Protein AF-F6EG54-F1 (afdb_monomer)

Sequence (60 aa):
MPREQVEATILAGARTVREIGDRCGAGKGAGCGCCRKRLAKLLLEHRLKSTSVENLPNTA

Foldseek 3Di:
DDLVLLVVQVVVPDQALVSSCVVVVPPVPPHPCPVSVVSVVSNVVVVVVVVVPVPDPPPD

pLDDT: mean 75.64, std 11.88, range [48.53, 87.38]

Nearest PDB structures (foldseek):
  6e6r-assembly1_A  TM=8.477E-01  e=2.319E-01  Pseudomonas aeruginosa
  7k63-assembly1_U  TM=6.347E-01  e=7.593E+00  Homo sapiens

Radius of gyration: 13.61 Å; Cα contacts (8 Å, |Δi|>4): 33; chains: 1; bounding box: 44×15×32 Å

Mean predicted aligned error: 8.66 Å

Organism: Hoyosella subflava (strain DSM 45089 / JCM 17490 / NBRC 109087 / DQS3-9A1) (NCBI:txid443218)

Solvent-accessible surface area (backbone atoms only — not comparable to full-atom values): 3788 Å² total; per-residue (Å²): 133,63,67,65,63,52,52,53,37,42,75,73,64,40,87,45,62,63,53,43,19,61,78,71,52,58,64,80,64,97,55,87,60,67,62,54,63,56,42,48,51,52,53,50,53,49,52,59,49,50,73,70,61,77,79,68,86,82,81,127

Secondary structure (DSSP, 8-state):
--HHHHHHHHHTT--SHHHHHHHHTTTSSS--SHHHHHHHHHHHHHHHHHHHHTT-----

InterPro domains:
  IPR007419 BFD-like [2Fe-2S]-binding domain [PF04324] (3-43)
  IPR041854 BFD-like [2Fe-2S]-binding domain superfamily [G3DSA:1.10.10.1100] (2-48)

Structure (mmCIF, N/CA/C/O backbone):
data_AF-F6EG54-F1
#
_entry.id   AF-F6EG54-F1
#
loop_
_atom_site.group_PDB
_atom_site.id
_atom_site.type_symbol
_atom_site.label_atom_id
_atom_site.label_alt_id
_atom_site.label_comp_id
_atom_site.label_asym_id
_atom_site.label_entity_id
_atom_site.label_seq_id
_atom_site.pdbx_PDB_ins_code
_atom_site.Cartn_x
_atom_site.Cartn_y
_atom_site.Cartn_z
_atom_site.occupancy
_atom_site.B_iso_or_equiv
_atom_site.auth_seq_id
_atom_site.auth_comp_id
_atom_site.auth_asym_id
_atom_site.auth_atom_id
_atom_site.pdbx_PDB_model_num
ATOM 1 N N . MET A 1 1 ? 2.375 7.771 -9.142 1.00 68.44 1 MET A N 1
ATOM 2 C CA . MET A 1 1 ? 1.443 7.135 -8.187 1.00 68.44 1 MET A CA 1
ATOM 3 C C . MET A 1 1 ? 0.707 8.207 -7.395 1.00 68.44 1 MET A C 1
ATOM 5 O O . MET A 1 1 ? 1.347 8.878 -6.573 1.00 68.44 1 MET A O 1
ATOM 9 N N . PRO A 1 2 ? -0.587 8.415 -7.682 1.00 79.19 2 PRO A N 1
ATOM 10 C CA . PRO A 1 2 ? -1.463 9.258 -6.878 1.00 79.19 2 PRO A CA 1
ATOM 11 C C . PRO A 1 2 ? -1.723 8.618 -5.509 1.00 79.19 2 PRO A C 1
ATOM 13 O O . PRO A 1 2 ? -1.597 7.405 -5.335 1.00 79.19 2 PRO A O 1
ATOM 16 N N . ARG A 1 3 ? -2.028 9.456 -4.516 1.00 80.31 3 ARG A N 1
ATOM 17 C CA . ARG A 1 3 ? -2.274 9.023 -3.133 1.00 80.31 3 ARG A CA 1
ATOM 18 C C . ARG A 1 3 ? -3.517 8.132 -3.043 1.00 80.31 3 ARG A C 1
ATOM 20 O O . ARG A 1 3 ? -3.480 7.106 -2.378 1.00 80.31 3 ARG A O 1
ATOM 27 N N . GLU A 1 4 ? -4.552 8.490 -3.788 1.00 83.31 4 GLU A N 1
ATOM 28 C CA . GLU A 1 4 ? -5.865 7.841 -3.769 1.00 83.31 4 GLU A CA 1
ATOM 29 C C . GLU A 1 4 ? -5.770 6.366 -4.175 1.00 83.31 4 GLU A C 1
ATOM 31 O O . GLU A 1 4 ? -6.376 5.493 -3.564 1.00 83.31 4 GLU A O 1
ATOM 36 N N . GLN A 1 5 ? -4.929 6.062 -5.166 1.00 83.44 5 GLN A N 1
ATOM 37 C CA . GLN A 1 5 ? -4.700 4.695 -5.631 1.00 83.44 5 GLN A CA 1
ATOM 38 C C . GLN A 1 5 ? -3.974 3.843 -4.577 1.00 83.44 5 GLN A C 1
ATOM 40 O O . GLN A 1 5 ? -4.243 2.651 -4.442 1.00 83.44 5 GLN A O 1
ATOM 45 N N . VAL A 1 6 ? -3.079 4.453 -3.791 1.00 84.31 6 VAL A N 1
ATOM 46 C CA . VAL A 1 6 ? -2.410 3.790 -2.660 1.00 84.31 6 VAL A CA 1
ATOM 47 C C . VAL A 1 6 ? -3.417 3.4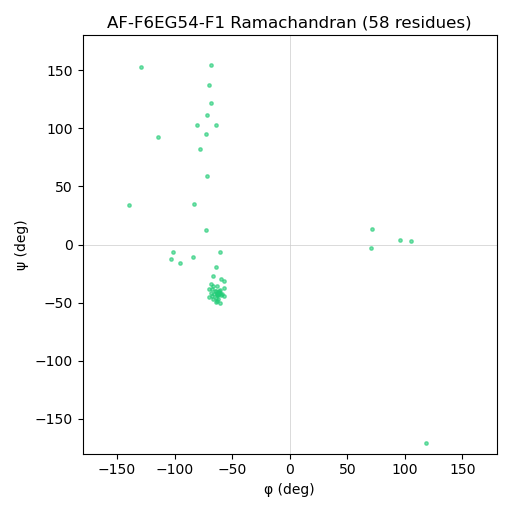89 -1.554 1.00 84.31 6 VAL A C 1
ATOM 49 O O . VAL A 1 6 ? -3.434 2.374 -1.043 1.00 84.31 6 VAL A O 1
ATOM 52 N N . GLU A 1 7 ? -4.282 4.448 -1.227 1.00 85.75 7 GLU A N 1
ATOM 53 C CA . GLU A 1 7 ? -5.342 4.291 -0.225 1.00 85.75 7 GLU A CA 1
ATOM 54 C C . GLU A 1 7 ? -6.346 3.207 -0.640 1.00 85.75 7 GLU A C 1
ATOM 56 O O . GLU A 1 7 ? -6.595 2.285 0.132 1.00 85.75 7 GLU A O 1
ATOM 61 N N . ALA A 1 8 ? -6.814 3.215 -1.891 1.00 86.31 8 ALA A N 1
ATOM 62 C CA . ALA A 1 8 ? -7.663 2.157 -2.440 1.00 86.31 8 ALA A CA 1
ATOM 63 C C . ALA A 1 8 ? -7.001 0.771 -2.347 1.00 86.31 8 ALA A C 1
ATOM 65 O O . ALA A 1 8 ? -7.655 -0.223 -2.041 1.00 86.31 8 ALA A O 1
ATOM 66 N N . THR A 1 9 ? -5.684 0.700 -2.552 1.00 86.75 9 THR A N 1
ATOM 67 C CA . THR A 1 9 ? -4.931 -0.556 -2.462 1.00 86.75 9 THR A CA 1
ATOM 68 C C . THR A 1 9 ? -4.818 -1.063 -1.021 1.00 86.75 9 THR A C 1
ATOM 70 O O . THR A 1 9 ? -4.935 -2.269 -0.790 1.00 86.75 9 THR A O 1
ATOM 73 N N . ILE A 1 10 ? -4.631 -0.155 -0.057 1.00 85.38 10 ILE A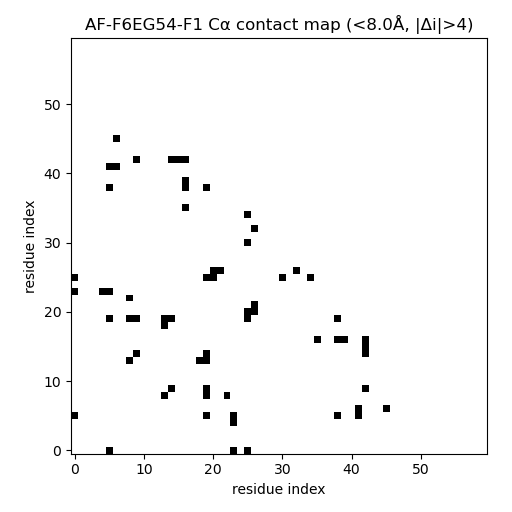 N 1
ATOM 74 C CA . ILE A 1 10 ? -4.637 -0.456 1.383 1.00 85.38 10 ILE A CA 1
ATOM 75 C C . ILE A 1 10 ? -6.024 -0.955 1.814 1.00 85.38 10 ILE A C 1
ATOM 77 O O . ILE A 1 10 ? -6.117 -1.983 2.481 1.00 85.38 10 ILE A O 1
ATOM 81 N N . LEU A 1 11 ? -7.096 -0.280 1.382 1.00 85.44 11 LEU A N 1
ATOM 82 C CA . LEU A 1 11 ? -8.484 -0.677 1.652 1.00 85.44 11 LEU A CA 1
ATOM 83 C C . LEU A 1 11 ? -8.835 -2.033 1.027 1.00 85.44 11 LEU A C 1
ATOM 85 O O . LEU A 1 11 ? -9.521 -2.840 1.644 1.00 85.44 11 LEU A O 1
ATOM 89 N N . ALA A 1 12 ? -8.284 -2.336 -0.149 1.00 86.62 12 ALA A N 1
ATOM 90 C CA . ALA A 1 12 ? -8.386 -3.645 -0.792 1.00 86.62 12 ALA A CA 1
ATOM 91 C C . ALA A 1 12 ? -7.524 -4.738 -0.118 1.00 86.62 12 ALA A C 1
ATOM 93 O O . ALA A 1 12 ? -7.281 -5.793 -0.714 1.00 86.62 12 ALA A O 1
ATOM 94 N N . GLY A 1 13 ? -6.999 -4.484 1.084 1.00 84.56 13 GLY A N 1
ATOM 95 C CA . GLY A 1 13 ? -6.331 -5.469 1.929 1.00 84.56 13 GLY A CA 1
ATOM 96 C C . GLY A 1 13 ? -4.808 -5.514 1.827 1.00 84.56 13 GLY A C 1
ATOM 97 O O . GLY A 1 13 ? -4.209 -6.366 2.478 1.00 84.56 13 GLY A O 1
ATOM 98 N N . ALA A 1 14 ? -4.156 -4.627 1.066 1.00 86.94 14 ALA A N 1
ATOM 99 C CA . ALA A 1 14 ? -2.696 -4.625 0.998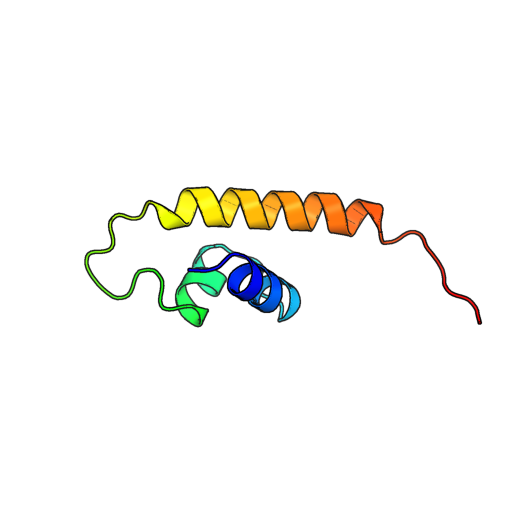 1.00 86.94 14 ALA A CA 1
ATOM 100 C C . ALA A 1 14 ? -2.086 -4.190 2.341 1.00 86.94 14 ALA A C 1
ATOM 102 O O . ALA A 1 14 ? -2.338 -3.088 2.836 1.00 86.94 14 ALA A O 1
ATOM 103 N N . ARG A 1 15 ? -1.248 -5.050 2.931 1.00 84.38 15 ARG A N 1
ATOM 104 C CA . ARG A 1 15 ? -0.659 -4.820 4.265 1.00 84.38 15 ARG A CA 1
ATOM 105 C C . ARG A 1 15 ? 0.796 -4.369 4.204 1.00 84.38 15 ARG A C 1
ATOM 107 O O . ARG A 1 15 ? 1.322 -3.917 5.226 1.00 84.38 15 ARG A O 1
ATOM 114 N N . THR A 1 16 ? 1.436 -4.471 3.039 1.00 85.69 16 THR A N 1
ATOM 115 C CA . THR A 1 16 ? 2.856 -4.163 2.843 1.00 85.69 16 THR A CA 1
ATOM 116 C C . THR A 1 16 ? 3.111 -3.218 1.667 1.00 85.69 16 THR A C 1
ATOM 118 O O . THR A 1 16 ? 2.398 -3.206 0.666 1.00 85.69 16 THR A O 1
ATOM 121 N N . VAL A 1 17 ? 4.208 -2.454 1.752 1.00 85.00 17 VAL A N 1
ATOM 122 C CA . VAL A 1 17 ? 4.690 -1.588 0.656 1.00 85.00 17 VAL A CA 1
ATOM 123 C C . VAL A 1 17 ? 4.952 -2.390 -0.622 1.00 85.00 17 VAL A C 1
ATOM 125 O O . VAL A 1 17 ? 4.782 -1.864 -1.719 1.00 85.00 17 VAL A O 1
ATOM 128 N N . ARG A 1 18 ? 5.354 -3.660 -0.485 1.00 82.75 18 ARG A N 1
ATOM 129 C CA . ARG A 1 18 ? 5.598 -4.556 -1.616 1.00 82.75 18 ARG A CA 1
ATOM 130 C C . ARG A 1 18 ? 4.302 -4.949 -2.315 1.00 82.75 18 ARG A C 1
ATOM 132 O O . ARG A 1 18 ? 4.267 -4.852 -3.528 1.00 82.75 18 ARG A O 1
ATOM 139 N N . GLU A 1 19 ? 3.250 -5.318 -1.585 1.00 84.94 19 GLU A N 1
ATOM 140 C CA . GLU A 1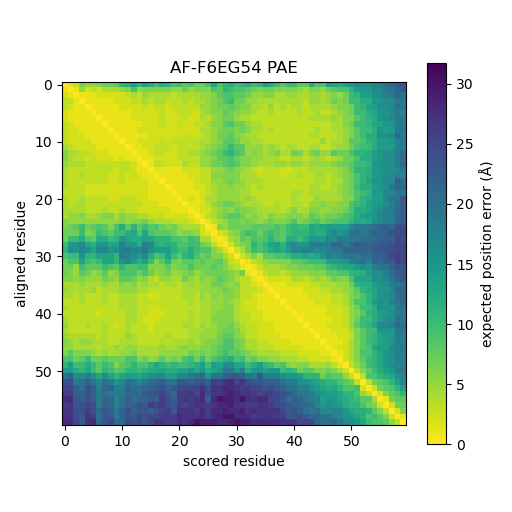 19 ? 1.934 -5.605 -2.183 1.00 84.94 19 GLU A CA 1
ATOM 141 C C . GLU A 1 19 ? 1.335 -4.380 -2.873 1.00 84.94 19 GLU A C 1
ATOM 143 O O . GLU A 1 19 ? 0.805 -4.488 -3.976 1.00 84.94 19 GLU A O 1
ATOM 148 N N . ILE A 1 20 ? 1.455 -3.200 -2.252 1.00 84.69 20 ILE A N 1
ATOM 149 C CA . ILE A 1 20 ? 1.005 -1.955 -2.882 1.00 84.69 20 ILE A CA 1
ATOM 150 C C . ILE A 1 20 ? 1.818 -1.685 -4.146 1.00 84.69 20 ILE A C 1
ATOM 152 O O . ILE A 1 20 ? 1.266 -1.309 -5.175 1.00 84.69 20 ILE A O 1
ATOM 156 N N . GLY A 1 21 ? 3.135 -1.885 -4.082 1.00 83.69 21 GLY A N 1
ATOM 157 C CA . GLY A 1 21 ? 4.007 -1.730 -5.236 1.00 83.69 21 GLY A CA 1
ATOM 158 C C . GLY A 1 21 ? 3.677 -2.712 -6.355 1.00 83.69 21 GLY A C 1
ATOM 159 O O . GLY A 1 21 ? 3.631 -2.303 -7.507 1.00 83.69 21 GLY A O 1
ATOM 160 N N . ASP A 1 22 ? 3.370 -3.962 -6.024 1.00 82.69 22 ASP A N 1
ATOM 161 C CA . ASP A 1 22 ? 3.002 -5.000 -6.985 1.00 82.69 22 ASP A CA 1
ATOM 162 C C . ASP A 1 22 ? 1.687 -4.666 -7.705 1.00 82.69 22 ASP A C 1
ATOM 164 O O . ASP A 1 22 ? 1.652 -4.605 -8.935 1.00 82.69 22 ASP A O 1
ATOM 168 N N . ARG A 1 23 ? 0.643 -4.298 -6.947 1.00 80.69 23 ARG A N 1
ATOM 169 C CA . ARG A 1 23 ? -0.666 -3.897 -7.493 1.00 80.69 23 ARG A CA 1
ATOM 170 C C . ARG A 1 23 ? -0.621 -2.598 -8.290 1.00 80.69 23 ARG A C 1
ATOM 172 O O . ARG A 1 23 ? -1.316 -2.469 -9.292 1.00 80.69 23 ARG A O 1
ATOM 179 N N . CYS A 1 24 ? 0.205 -1.643 -7.873 1.00 75.56 24 CYS A N 1
ATOM 180 C CA . CYS A 1 24 ? 0.382 -0.388 -8.596 1.00 75.56 24 CYS A CA 1
ATOM 181 C C . CYS A 1 24 ? 1.408 -0.495 -9.739 1.00 75.56 24 CYS A C 1
ATOM 183 O O . CYS A 1 24 ? 1.549 0.444 -10.513 1.00 75.56 24 CYS A O 1
ATOM 185 N N . GLY A 1 25 ? 2.176 -1.582 -9.845 1.00 74.19 25 GLY A N 1
ATOM 186 C CA . GLY A 1 25 ? 3.313 -1.683 -10.768 1.00 74.19 25 GLY A CA 1
ATOM 187 C C . GLY A 1 25 ? 4.532 -0.831 -10.374 1.00 74.19 25 GLY A C 1
ATOM 188 O O . GLY A 1 25 ? 5.451 -0.646 -11.174 1.00 74.19 25 GLY A O 1
ATOM 189 N N . ALA A 1 26 ? 4.586 -0.309 -9.145 1.00 69.06 26 ALA A N 1
ATOM 190 C CA . ALA A 1 26 ? 5.745 0.414 -8.638 1.00 69.06 26 ALA A CA 1
ATOM 191 C C . ALA A 1 26 ? 6.908 -0.557 -8.367 1.00 69.06 26 ALA A C 1
ATOM 193 O O . ALA A 1 26 ? 6.872 -1.351 -7.429 1.00 69.06 26 ALA A O 1
ATOM 194 N N . GLY A 1 27 ? 7.970 -0.445 -9.169 1.00 63.94 27 GLY A N 1
ATOM 195 C CA . GLY A 1 27 ? 9.149 -1.313 -9.084 1.00 63.94 27 GLY A CA 1
ATOM 196 C C . GLY A 1 27 ? 9.255 -2.362 -10.193 1.00 63.94 27 GLY A C 1
ATOM 197 O O . GLY A 1 27 ? 10.216 -3.126 -10.181 1.00 63.94 27 GLY A O 1
ATO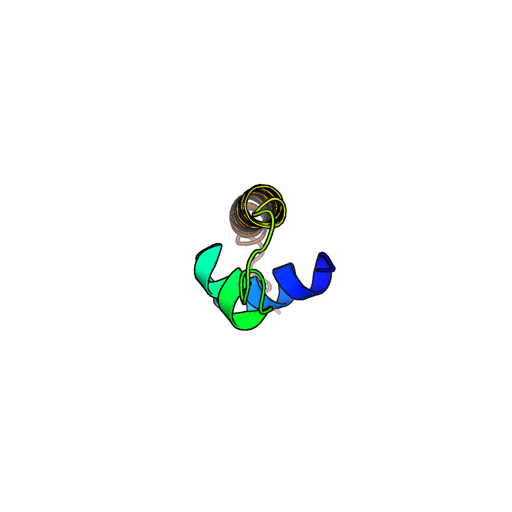M 198 N N . LYS A 1 28 ? 8.340 -2.382 -11.175 1.00 63.38 28 LYS A N 1
ATOM 199 C CA . LYS A 1 28 ? 8.584 -3.077 -12.448 1.00 63.38 28 LYS A CA 1
ATOM 200 C C . LYS A 1 28 ? 9.606 -2.266 -13.264 1.00 63.38 28 LYS A C 1
ATOM 202 O O . LYS A 1 28 ? 9.244 -1.287 -13.906 1.00 63.38 28 LYS A O 1
ATOM 207 N N . GLY A 1 29 ? 10.888 -2.633 -13.168 1.00 64.62 29 GLY A N 1
ATOM 208 C CA . GLY A 1 29 ? 12.021 -2.002 -13.871 1.00 64.62 29 GLY A CA 1
ATOM 209 C C . GLY A 1 29 ? 13.069 -1.377 -12.938 1.00 64.62 29 GLY A C 1
ATOM 210 O O . GLY A 1 29 ? 13.003 -1.543 -11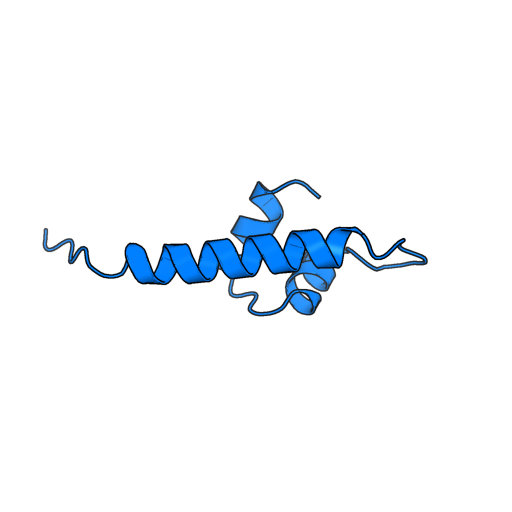.720 1.00 64.62 29 GLY A O 1
ATOM 211 N N . ALA A 1 30 ? 14.027 -0.628 -13.496 1.00 59.47 30 ALA A N 1
ATOM 212 C CA . ALA A 1 30 ? 15.036 0.141 -12.753 1.00 59.47 30 ALA A CA 1
ATOM 213 C C . ALA A 1 30 ? 14.413 1.378 -12.069 1.00 59.47 30 ALA A C 1
ATOM 215 O O . ALA A 1 30 ? 14.740 2.526 -12.357 1.00 59.47 30 ALA A O 1
ATOM 216 N N . GLY A 1 31 ? 13.430 1.160 -11.198 1.00 64.88 31 GLY A N 1
ATOM 217 C CA . GLY A 1 31 ? 12.791 2.230 -10.447 1.00 64.88 31 GLY A CA 1
ATOM 218 C C . GLY A 1 31 ? 13.744 2.800 -9.398 1.00 64.88 31 GLY A C 1
ATOM 219 O O . GLY A 1 31 ? 14.367 2.057 -8.648 1.00 64.88 31 GLY A O 1
ATOM 220 N N . CYS A 1 32 ? 13.780 4.124 -9.264 1.00 72.19 32 CYS A N 1
ATOM 221 C CA . CYS A 1 32 ? 14.596 4.854 -8.285 1.00 72.19 32 CYS A CA 1
ATOM 222 C C . CYS A 1 32 ? 14.288 4.537 -6.802 1.00 72.19 32 CYS A C 1
ATOM 224 O O . CYS A 1 32 ? 14.956 5.038 -5.903 1.00 72.19 32 CYS A O 1
ATOM 226 N N . GLY A 1 33 ? 13.244 3.749 -6.508 1.00 72.56 33 GLY A N 1
ATOM 227 C CA . GLY A 1 33 ? 12.866 3.352 -5.147 1.00 72.56 33 GLY A CA 1
ATOM 228 C C . GLY A 1 33 ? 12.286 4.475 -4.273 1.00 72.56 33 GLY A C 1
ATOM 229 O O . GLY A 1 33 ? 11.826 4.200 -3.164 1.00 72.56 33 GLY A O 1
ATOM 230 N N . CYS A 1 34 ? 12.226 5.720 -4.761 1.00 74.50 34 CYS A N 1
ATOM 231 C CA . CYS A 1 34 ? 11.747 6.888 -4.011 1.00 74.50 34 CYS A CA 1
ATOM 232 C C . CYS A 1 34 ? 10.293 6.740 -3.532 1.00 74.50 34 CYS A C 1
ATOM 234 O O . CYS A 1 34 ? 9.919 7.252 -2.475 1.00 74.50 34 CYS A O 1
ATOM 236 N N . CYS A 1 35 ? 9.473 5.986 -4.269 1.00 79.06 35 CYS A N 1
ATOM 237 C CA . CYS A 1 35 ? 8.091 5.706 -3.894 1.00 79.06 35 CYS A CA 1
ATOM 238 C C . CYS A 1 35 ? 7.970 4.848 -2.625 1.00 79.06 35 CYS A C 1
ATOM 240 O O . CYS A 1 35 ? 6.992 5.009 -1.901 1.00 79.06 35 CYS A O 1
ATOM 242 N N . ARG A 1 36 ? 8.959 4.006 -2.285 1.00 80.56 36 ARG A N 1
ATOM 243 C CA . ARG A 1 36 ? 8.883 3.114 -1.111 1.00 80.56 36 ARG A CA 1
ATOM 244 C C . ARG A 1 36 ? 8.773 3.883 0.202 1.00 80.56 36 ARG A C 1
ATOM 246 O O . ARG A 1 36 ? 7.936 3.542 1.030 1.00 80.56 36 ARG A O 1
ATOM 253 N N . LYS A 1 37 ? 9.568 4.948 0.371 1.00 83.06 37 LYS A N 1
ATOM 254 C CA . LYS A 1 37 ? 9.519 5.799 1.575 1.00 83.06 37 LYS A CA 1
ATOM 255 C C . LYS A 1 37 ? 8.154 6.478 1.719 1.00 83.06 37 LYS A C 1
ATOM 257 O O . LYS A 1 37 ? 7.579 6.492 2.802 1.00 83.06 37 LYS A O 1
ATOM 262 N N . ARG A 1 38 ? 7.606 6.983 0.608 1.00 84.94 38 ARG A N 1
ATOM 263 C CA . ARG A 1 38 ? 6.277 7.613 0.578 1.00 84.94 38 ARG A CA 1
ATOM 264 C C . ARG A 1 38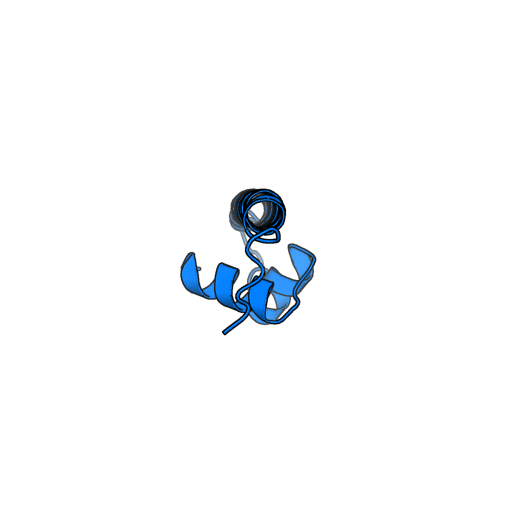 ? 5.156 6.614 0.888 1.00 84.94 38 ARG A C 1
ATOM 266 O O . ARG A 1 38 ? 4.264 6.938 1.661 1.00 84.94 38 ARG A O 1
ATOM 273 N N . LEU A 1 39 ? 5.221 5.407 0.324 1.00 85.38 39 LEU A N 1
ATOM 274 C CA . LEU A 1 39 ? 4.261 4.328 0.583 1.00 85.38 39 LEU A CA 1
ATOM 275 C C . LEU A 1 39 ? 4.288 3.876 2.046 1.00 85.38 39 LEU A C 1
ATOM 277 O O . LEU A 1 39 ? 3.231 3.699 2.640 1.00 85.38 39 LEU A O 1
ATOM 281 N N . ALA A 1 40 ? 5.478 3.735 2.635 1.00 86.19 40 ALA A N 1
ATOM 282 C CA . ALA A 1 40 ? 5.624 3.385 4.045 1.00 86.19 40 ALA A CA 1
ATOM 283 C C . ALA A 1 40 ? 4.965 4.430 4.958 1.00 86.19 40 ALA A C 1
ATOM 285 O O . ALA A 1 40 ? 4.236 4.062 5.877 1.00 86.19 40 ALA A O 1
ATOM 286 N N . LYS A 1 41 ? 5.166 5.723 4.663 1.00 87.38 41 LYS A N 1
ATOM 287 C CA . LYS A 1 41 ? 4.524 6.818 5.399 1.00 87.38 41 LYS A CA 1
ATOM 288 C C . LYS A 1 41 ? 2.997 6.744 5.299 1.00 87.38 41 LYS A C 1
ATOM 290 O O . LYS A 1 41 ? 2.334 6.723 6.327 1.00 87.38 41 LYS A O 1
ATOM 295 N N . LEU A 1 42 ? 2.454 6.615 4.086 1.00 86.25 42 LEU A N 1
ATOM 296 C CA . LEU A 1 42 ? 1.006 6.520 3.863 1.00 86.25 42 LEU A CA 1
ATOM 297 C C . LEU A 1 42 ? 0.381 5.306 4.558 1.00 86.25 42 LEU A C 1
ATOM 299 O O . LEU A 1 42 ? -0.679 5.426 5.161 1.00 86.25 42 LEU A O 1
ATOM 303 N N . LEU A 1 43 ? 1.045 4.148 4.514 1.00 85.75 43 LEU A N 1
ATOM 304 C CA . LEU A 1 43 ? 0.574 2.939 5.187 1.00 85.75 43 LEU A CA 1
ATOM 305 C C . LEU A 1 43 ? 0.558 3.108 6.713 1.00 85.75 43 LEU A C 1
ATOM 307 O O . LEU A 1 43 ? -0.383 2.665 7.370 1.00 85.75 43 LEU A O 1
ATOM 311 N N . LEU A 1 44 ? 1.574 3.766 7.276 1.00 86.88 44 LEU A N 1
ATOM 312 C CA . LEU A 1 44 ? 1.627 4.075 8.703 1.00 86.88 44 LEU A CA 1
ATOM 313 C C . LEU A 1 44 ? 0.535 5.076 9.102 1.00 86.88 44 LEU A C 1
ATOM 315 O O . LEU A 1 44 ? -0.185 4.826 10.063 1.00 86.88 44 LEU A O 1
ATOM 319 N N . GLU A 1 45 ? 0.369 6.162 8.342 1.00 86.56 45 GLU A N 1
ATOM 320 C CA . GLU A 1 45 ? -0.701 7.146 8.549 1.00 86.56 45 GLU A CA 1
ATOM 321 C C . GLU A 1 45 ? -2.078 6.476 8.504 1.00 86.56 45 GLU A C 1
ATOM 323 O O . GLU A 1 45 ? -2.901 6.714 9.383 1.00 86.56 45 GLU A O 1
ATOM 328 N N . HIS A 1 46 ? -2.320 5.584 7.539 1.00 84.06 46 HIS A N 1
ATOM 329 C CA . HIS A 1 46 ? -3.593 4.878 7.420 1.00 84.06 46 HIS A CA 1
ATOM 330 C C . HIS A 1 46 ? -3.833 3.905 8.578 1.00 84.06 46 HIS A C 1
ATOM 332 O O . HIS A 1 46 ? -4.959 3.810 9.061 1.00 84.06 46 HIS A O 1
ATOM 338 N N . ARG A 1 47 ? -2.794 3.208 9.061 1.00 81.38 47 ARG A N 1
ATOM 339 C CA . ARG A 1 47 ? -2.896 2.347 10.251 1.00 81.38 47 ARG A CA 1
ATOM 340 C C . ARG A 1 47 ? -3.238 3.155 11.496 1.00 81.38 47 ARG A C 1
ATOM 342 O O . ARG A 1 47 ? -4.192 2.798 12.172 1.00 81.38 47 ARG A O 1
ATOM 349 N N . LEU A 1 48 ? -2.520 4.254 11.738 1.00 80.69 48 LEU A N 1
ATOM 350 C CA . LEU A 1 48 ? -2.774 5.158 12.864 1.00 80.69 48 LEU A CA 1
ATOM 351 C C . LEU A 1 48 ? -4.193 5.732 12.811 1.00 80.69 48 LEU A C 1
ATOM 353 O O . LEU A 1 48 ? -4.888 5.763 13.822 1.00 80.69 48 LEU A O 1
ATOM 357 N N . LYS A 1 49 ? -4.646 6.131 11.618 1.00 75.62 49 LYS A N 1
ATOM 358 C CA . LYS A 1 49 ? -5.990 6.674 11.415 1.00 75.62 49 LYS A CA 1
ATOM 359 C C . LYS A 1 49 ? -7.071 5.612 11.610 1.00 75.62 49 LYS A C 1
ATOM 361 O O . LYS A 1 49 ? -8.061 5.907 12.263 1.00 75.62 49 LYS A O 1
ATOM 366 N N . SER A 1 50 ? -6.864 4.387 11.113 1.00 66.00 50 SER A N 1
ATOM 367 C CA . SER A 1 50 ? -7.820 3.273 11.262 1.00 66.00 50 SER A CA 1
ATOM 368 C C . SER A 1 50 ? -8.042 2.919 12.734 1.00 66.00 50 SER A C 1
ATOM 370 O O . SER A 1 50 ? -9.182 2.770 13.153 1.00 66.00 50 SER A O 1
ATOM 372 N N . THR A 1 51 ? -6.988 2.925 13.558 1.00 58.72 51 THR A N 1
ATOM 373 C CA . THR A 1 51 ? -7.122 2.757 15.017 1.00 58.72 51 THR A CA 1
ATOM 374 C C . THR A 1 51 ? -7.899 3.877 15.716 1.00 58.72 51 THR A C 1
ATOM 376 O O . THR A 1 51 ? -8.375 3.668 16.825 1.00 58.72 51 THR A O 1
ATOM 379 N N . SER A 1 52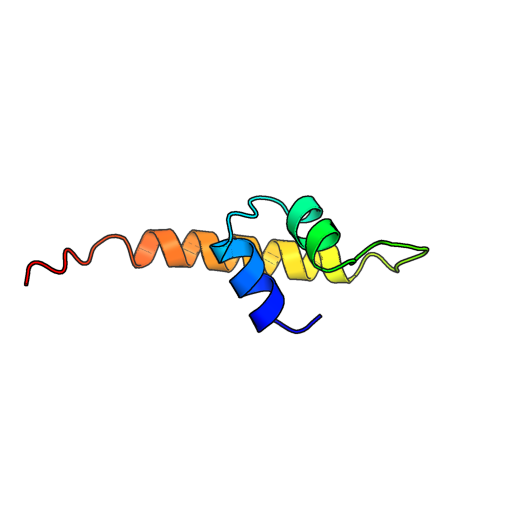 ? -8.053 5.053 15.101 1.00 54.69 52 SER A N 1
ATOM 380 C CA . SER A 1 52 ? -8.811 6.173 15.679 1.00 54.69 52 SER A CA 1
ATOM 381 C C . SER A 1 52 ? -10.267 6.265 15.208 1.00 54.69 52 SER A C 1
ATOM 383 O O . SER A 1 52 ? -11.043 6.959 15.857 1.00 54.69 52 SER A O 1
ATOM 385 N N . VAL A 1 53 ? -10.663 5.586 14.12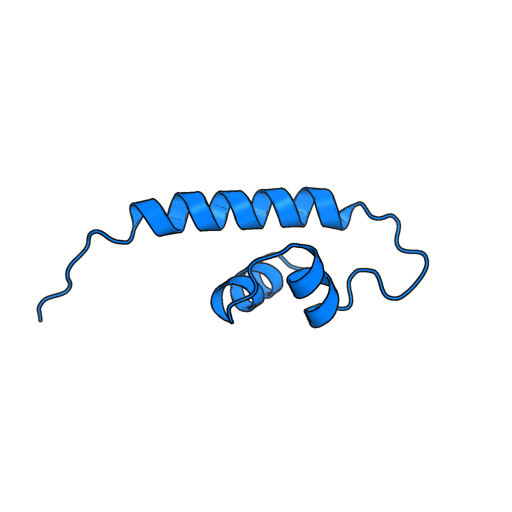1 1.00 55.16 53 VAL A N 1
ATOM 386 C CA . VAL A 1 53 ? -12.069 5.545 13.651 1.00 55.16 53 VAL A CA 1
ATOM 387 C C . VAL A 1 53 ? -12.817 4.262 14.020 1.00 55.16 53 VAL A C 1
ATOM 389 O O . VAL A 1 53 ? -14.032 4.208 13.863 1.00 55.16 53 VAL A O 1
ATOM 392 N N . GLU A 1 54 ? -12.147 3.260 14.587 1.00 49.94 54 GLU A N 1
ATOM 393 C CA . GLU A 1 54 ? -12.769 1.998 15.022 1.00 49.94 54 GLU A CA 1
ATOM 394 C C . GLU A 1 54 ? -13.424 2.092 16.418 1.00 49.94 54 GLU A C 1
ATOM 396 O O . GLU A 1 54 ? -13.413 1.143 17.194 1.00 49.94 54 GLU A O 1
ATOM 401 N N . ASN A 1 55 ? -13.999 3.255 16.752 1.00 48.53 55 ASN A N 1
ATOM 402 C CA . ASN A 1 55 ? -14.812 3.434 17.959 1.00 48.53 55 ASN A CA 1
ATOM 403 C C . ASN A 1 55 ? -16.064 4.299 17.727 1.00 48.53 55 ASN A C 1
ATOM 405 O O . ASN A 1 55 ? -16.480 5.048 18.609 1.00 48.53 55 ASN A O 1
ATOM 409 N N . LEU A 1 56 ? -16.673 4.210 16.540 1.00 58.09 56 LEU A N 1
ATOM 410 C CA . LEU A 1 56 ? -18.052 4.659 16.360 1.00 58.09 56 LEU A CA 1
ATOM 411 C C . LEU A 1 56 ? -18.940 3.447 16.038 1.00 58.09 56 LEU A C 1
ATOM 413 O O . LEU A 1 56 ? -19.041 3.061 14.871 1.00 58.09 56 LEU A O 1
ATOM 417 N N . PRO A 1 57 ? -19.566 2.806 17.046 1.00 54.75 57 PRO A N 1
ATOM 418 C CA . PRO A 1 57 ? -20.662 1.888 16.784 1.00 54.75 57 PRO A CA 1
ATOM 419 C C . PRO A 1 57 ? -21.813 2.699 16.180 1.00 54.75 57 PRO A C 1
ATOM 421 O O . PRO A 1 57 ? -22.510 3.432 16.877 1.00 54.75 57 PRO A O 1
ATOM 424 N N . ASN A 1 58 ? -21.991 2.604 14.863 1.00 55.69 58 ASN A N 1
ATOM 425 C CA . ASN A 1 58 ? -23.209 3.069 14.215 1.00 55.69 58 ASN A CA 1
ATOM 426 C C . ASN A 1 58 ? -24.300 2.017 14.447 1.00 55.69 58 ASN A C 1
ATOM 428 O O . ASN A 1 58 ? -24.521 1.148 13.604 1.00 55.69 58 ASN A O 1
ATOM 432 N N . THR A 1 59 ? -24.932 2.068 15.617 1.00 55.44 59 THR A N 1
ATOM 433 C CA . THR A 1 59 ? -26.220 1.411 15.848 1.00 55.44 59 THR A CA 1
ATOM 434 C C . THR A 1 59 ? -27.288 2.330 15.261 1.00 55.44 59 THR A C 1
ATOM 436 O O . THR A 1 59 ? -27.571 3.382 15.835 1.00 55.44 59 THR A O 1
ATOM 439 N N . ALA A 1 60 ? -27.800 1.970 14.084 1.00 52.06 60 ALA A N 1
ATOM 440 C CA . ALA A 1 60 ? -29.041 2.518 13.539 1.00 52.06 60 ALA A CA 1
ATOM 441 C C . ALA A 1 60 ? -30.233 1.706 14.057 1.00 52.06 60 ALA A C 1
ATOM 443 O O . ALA A 1 60 ? -30.054 0.479 14.246 1.00 52.06 60 ALA A O 1
#